Protein AF-A0A356K7U1-F1 (afdb_monomer_lite)

pLDDT: mean 91.77, std 4.86, range [72.25, 97.62]

Structure (mmCIF, N/CA/C/O backbone):
data_AF-A0A356K7U1-F1
#
_entry.id   AF-A0A356K7U1-F1
#
loop_
_atom_site.group_PDB
_atom_site.id
_atom_site.type_symbol
_atom_site.label_atom_id
_atom_site.label_alt_id
_atom_site.label_comp_id
_atom_site.label_asym_id
_atom_site.label_entity_id
_atom_site.label_seq_id
_atom_site.pdbx_PDB_ins_code
_atom_site.Cartn_x
_atom_site.Cartn_y
_atom_site.Cartn_z
_atom_site.occupancy
_atom_site.B_iso_or_equiv
_atom_site.auth_seq_id
_atom_site.auth_comp_id
_atom_site.auth_asym_id
_atom_site.auth_atom_id
_atom_site.pdbx_PDB_model_num
ATOM 1 N N . ILE A 1 1 ? -11.050 -0.634 -0.563 1.00 94.56 1 ILE A N 1
ATOM 2 C CA . ILE A 1 1 ? -11.035 -0.951 -2.022 1.00 94.56 1 ILE A CA 1
ATOM 3 C C . ILE A 1 1 ? -11.910 -2.180 -2.246 1.00 94.56 1 ILE A C 1
ATOM 5 O O . ILE A 1 1 ? -11.515 -3.260 -1.832 1.00 94.56 1 ILE A O 1
ATOM 9 N N . LYS A 1 2 ? -13.056 -2.056 -2.936 1.00 96.31 2 LYS A N 1
ATOM 10 C CA . LYS A 1 2 ? -14.108 -3.102 -2.965 1.00 96.31 2 LYS A CA 1
ATOM 11 C C . LYS A 1 2 ? -13.616 -4.540 -3.184 1.00 96.31 2 LYS A C 1
ATOM 13 O O . LYS A 1 2 ? -14.023 -5.429 -2.451 1.00 96.31 2 LYS A O 1
ATOM 18 N N . VAL A 1 3 ? -12.764 -4.782 -4.189 1.00 96.88 3 VAL A N 1
ATOM 19 C CA . VAL A 1 3 ? -12.283 -6.146 -4.490 1.00 96.88 3 VAL A CA 1
ATOM 20 C C . VAL A 1 3 ? -11.383 -6.706 -3.384 1.00 96.88 3 VAL A C 1
ATOM 22 O O . VAL A 1 3 ? -11.481 -7.885 -3.063 1.00 96.88 3 VAL A O 1
ATOM 25 N N . ILE A 1 4 ? -10.555 -5.859 -2.768 1.00 96.06 4 ILE A N 1
ATOM 26 C CA . ILE A 1 4 ? -9.687 -6.236 -1.649 1.00 96.06 4 ILE A CA 1
ATOM 27 C C . ILE A 1 4 ? -10.552 -6.494 -0.416 1.00 96.06 4 ILE A C 1
ATOM 29 O O . ILE A 1 4 ? -10.455 -7.563 0.174 1.00 96.06 4 ILE A O 1
ATOM 33 N N . ASP A 1 5 ? -11.458 -5.571 -0.092 1.00 95.75 5 ASP A N 1
ATOM 34 C CA . ASP A 1 5 ? -12.291 -5.649 1.113 1.00 95.75 5 ASP A CA 1
ATOM 35 C C . ASP A 1 5 ? -13.214 -6.881 1.095 1.00 95.75 5 ASP A C 1
ATOM 37 O O . ASP A 1 5 ? -13.492 -7.457 2.143 1.00 95.75 5 ASP A O 1
ATOM 41 N N . LEU A 1 6 ? -13.669 -7.304 -0.092 1.00 97.06 6 LEU A N 1
ATOM 42 C CA . LEU A 1 6 ? -14.562 -8.454 -0.255 1.00 97.06 6 LEU A CA 1
ATOM 43 C C . LEU A 1 6 ? -13.825 -9.799 -0.340 1.00 97.06 6 LEU A C 1
ATOM 45 O O . LEU A 1 6 ? -14.254 -10.764 0.286 1.00 97.06 6 LEU A O 1
ATOM 49 N N . ILE A 1 7 ? -12.769 -9.896 -1.156 1.00 97.62 7 ILE A N 1
ATOM 50 C CA . ILE A 1 7 ? -12.162 -11.191 -1.524 1.00 97.62 7 ILE A CA 1
ATOM 51 C C . ILE A 1 7 ? -10.928 -11.512 -0.679 1.00 97.62 7 ILE A C 1
ATOM 53 O O . ILE A 1 7 ? -10.669 -12.677 -0.384 1.00 97.62 7 ILE A O 1
ATOM 57 N N . CYS A 1 8 ? -10.151 -10.498 -0.299 1.00 95.75 8 CYS A N 1
ATOM 58 C CA . CYS A 1 8 ? -8.898 -10.671 0.431 1.00 95.75 8 CYS A CA 1
ATOM 59 C C . CYS A 1 8 ? -8.704 -9.528 1.443 1.00 95.75 8 CYS A C 1
ATOM 61 O O . CYS A 1 8 ? -7.806 -8.695 1.268 1.00 95.75 8 CYS A O 1
ATOM 63 N N . PRO A 1 9 ? -9.554 -9.455 2.485 1.00 95.38 9 PRO A N 1
ATOM 64 C CA . PRO A 1 9 ? -9.522 -8.359 3.443 1.00 95.38 9 PRO A CA 1
ATOM 65 C C . PRO A 1 9 ? -8.203 -8.330 4.219 1.00 95.38 9 PRO A C 1
ATOM 67 O O . PRO A 1 9 ? -7.623 -9.364 4.558 1.00 95.38 9 PRO A O 1
ATOM 70 N N . PHE A 1 10 ? -7.731 -7.126 4.534 1.00 94.94 10 PHE A N 1
ATOM 71 C CA . PHE A 1 10 ? -6.497 -6.942 5.291 1.00 94.94 10 PHE A CA 1
ATOM 72 C C . PHE A 1 10 ? -6.761 -7.030 6.792 1.00 94.94 10 PHE A C 1
ATOM 74 O O . PHE A 1 10 ? -7.562 -6.278 7.347 1.00 94.94 10 PHE A O 1
ATOM 81 N N . ALA A 1 11 ? -6.041 -7.919 7.474 1.00 95.19 11 ALA A N 1
ATOM 82 C CA . ALA A 1 11 ? -6.038 -7.950 8.930 1.00 95.19 11 ALA A CA 1
ATOM 83 C C . ALA A 1 11 ? -5.271 -6.738 9.483 1.00 95.19 11 ALA A C 1
ATOM 85 O O . ALA A 1 11 ? -4.138 -6.466 9.075 1.00 95.19 11 ALA A O 1
ATOM 86 N N . ARG A 1 12 ? -5.857 -6.019 10.447 1.00 92.56 12 ARG A N 1
ATOM 87 C CA . ARG A 1 12 ? -5.190 -4.893 11.118 1.00 92.56 12 ARG A CA 1
ATOM 88 C C . ARG A 1 12 ? -3.918 -5.379 11.825 1.00 92.56 12 ARG A C 1
ATOM 90 O O . ARG A 1 12 ? -3.973 -6.314 12.615 1.00 92.56 12 ARG A O 1
ATOM 97 N N . GLY A 1 13 ? -2.781 -4.741 11.541 1.00 93.62 13 GLY A N 1
ATOM 98 C CA . GLY A 1 13 ? -1.464 -5.155 12.053 1.00 93.62 13 GLY A CA 1
ATOM 99 C C . GLY A 1 13 ? -0.867 -6.386 11.356 1.00 93.62 13 GLY A C 1
ATOM 100 O O . GLY A 1 13 ? 0.214 -6.836 11.730 1.00 93.62 13 GLY A O 1
ATOM 101 N N . GLY A 1 14 ? -1.550 -6.928 10.345 1.00 95.00 14 GLY A N 1
ATOM 102 C CA . GLY A 1 14 ? -1.053 -8.021 9.519 1.00 95.00 14 GLY A CA 1
ATOM 103 C C . GLY A 1 14 ? -0.018 -7.572 8.488 1.00 95.00 14 GLY A C 1
ATOM 104 O O . GLY A 1 14 ? 0.237 -6.385 8.287 1.00 95.00 14 GLY A O 1
ATOM 105 N N . LYS A 1 15 ? 0.568 -8.557 7.802 1.00 95.88 15 LYS A N 1
ATOM 106 C CA . LYS A 1 15 ? 1.474 -8.349 6.668 1.00 95.88 15 LYS A CA 1
ATOM 107 C C . LYS A 1 15 ? 0.766 -8.769 5.386 1.00 95.88 15 LYS A C 1
ATOM 109 O O . LYS A 1 15 ? 0.121 -9.813 5.360 1.00 95.88 15 LYS A O 1
ATOM 114 N N . VAL A 1 16 ? 0.912 -7.973 4.333 1.00 94.50 16 VAL A N 1
ATOM 115 C CA . VAL A 1 16 ? 0.277 -8.203 3.030 1.00 94.50 16 VAL A CA 1
ATOM 116 C C . VAL A 1 16 ? 1.325 -8.039 1.934 1.00 94.50 16 VAL A C 1
ATOM 118 O O . VAL A 1 16 ? 2.175 -7.155 2.021 1.00 94.50 16 VAL A O 1
ATOM 121 N N . GLY A 1 17 ? 1.266 -8.889 0.907 1.00 94.44 17 GLY A N 1
ATOM 122 C CA . GLY A 1 17 ? 2.089 -8.769 -0.295 1.00 94.44 17 GLY A CA 1
ATOM 123 C C . GLY A 1 17 ? 1.263 -8.305 -1.491 1.00 94.44 17 GLY A C 1
ATOM 124 O O . GLY A 1 17 ? 0.221 -8.888 -1.784 1.00 94.44 17 GLY A O 1
ATOM 125 N N . LEU A 1 18 ? 1.741 -7.280 -2.197 1.00 93.69 18 LEU A N 1
ATOM 126 C CA . LEU A 1 18 ? 1.169 -6.828 -3.464 1.00 93.69 18 LEU A CA 1
ATOM 127 C C . LEU A 1 18 ? 2.018 -7.374 -4.619 1.00 93.69 18 LEU A C 1
ATOM 129 O O . LEU A 1 18 ? 3.106 -6.872 -4.895 1.00 93.69 18 LEU A O 1
ATOM 133 N N . PHE A 1 19 ? 1.527 -8.414 -5.290 1.00 93.81 19 PHE A N 1
ATOM 134 C CA . PHE A 1 19 ? 2.245 -9.090 -6.372 1.00 93.81 19 PHE A CA 1
ATOM 135 C C . PHE A 1 19 ? 1.754 -8.629 -7.748 1.00 93.81 19 PHE A C 1
ATOM 137 O O . PHE A 1 19 ? 0.568 -8.376 -7.945 1.00 93.81 19 PHE A O 1
ATOM 144 N N . GLY A 1 20 ? 2.663 -8.536 -8.722 1.00 92.44 20 GLY A N 1
ATOM 145 C CA . GLY A 1 20 ? 2.317 -8.192 -10.103 1.00 92.44 20 GLY A CA 1
ATOM 146 C C . GLY A 1 20 ? 3.516 -7.766 -10.957 1.00 92.44 20 GLY A C 1
ATOM 147 O O . GLY A 1 20 ? 4.607 -7.528 -10.440 1.00 92.44 20 GLY A O 1
ATOM 148 N N . GLY A 1 21 ? 3.310 -7.626 -12.269 1.00 89.25 21 GLY A N 1
ATOM 149 C CA . GLY A 1 21 ? 4.334 -7.227 -13.248 1.00 89.25 21 GLY A CA 1
ATOM 150 C C . GLY A 1 21 ? 4.488 -5.711 -13.436 1.00 89.25 21 GLY A C 1
ATOM 151 O O . GLY A 1 21 ? 3.951 -4.909 -12.669 1.00 89.25 21 GLY A O 1
ATOM 152 N N . ALA A 1 22 ? 5.240 -5.295 -14.454 1.00 88.44 22 ALA A N 1
ATOM 153 C CA . ALA A 1 22 ? 5.288 -3.892 -14.869 1.00 88.44 22 ALA A CA 1
ATOM 154 C C . ALA A 1 22 ? 3.941 -3.468 -15.486 1.00 88.44 22 ALA A C 1
ATOM 156 O O . ALA A 1 22 ? 3.302 -4.259 -16.172 1.00 88.44 22 ALA A O 1
ATOM 157 N N . GLY A 1 23 ? 3.495 -2.236 -15.229 1.00 88.50 23 GLY A N 1
ATOM 158 C CA . GLY A 1 23 ? 2.280 -1.679 -15.843 1.00 88.50 23 GLY A CA 1
ATOM 159 C C . GLY A 1 23 ? 0.940 -2.172 -15.278 1.00 88.50 23 GLY A C 1
ATOM 160 O O . GLY A 1 23 ? -0.097 -1.669 -15.687 1.00 88.50 23 GLY A O 1
ATOM 161 N N . VAL A 1 24 ? 0.926 -3.087 -14.301 1.00 93.81 24 VAL A N 1
ATOM 162 C CA . VAL A 1 24 ? -0.327 -3.617 -13.709 1.00 93.81 24 VAL A CA 1
ATOM 163 C C . VAL A 1 24 ? -0.923 -2.734 -12.601 1.00 93.81 24 VAL A C 1
ATOM 165 O O . VAL A 1 24 ? -1.851 -3.142 -11.916 1.00 93.81 24 VAL A O 1
ATOM 168 N N . GLY A 1 25 ? -0.370 -1.536 -12.387 1.00 91.38 25 GLY A N 1
ATOM 169 C CA . GLY A 1 25 ? -0.929 -0.553 -11.455 1.00 91.38 25 GLY A CA 1
ATOM 170 C C . GLY A 1 25 ? -0.524 -0.694 -9.983 1.00 91.38 25 GLY A C 1
ATOM 171 O O . GLY A 1 25 ? -1.132 -0.033 -9.150 1.00 91.38 25 GLY A O 1
ATOM 172 N N . LYS A 1 26 ? 0.512 -1.479 -9.639 1.00 92.06 26 LYS A N 1
ATOM 173 C CA . LYS A 1 26 ? 0.949 -1.683 -8.237 1.00 92.06 26 LYS A CA 1
ATOM 174 C C . LYS A 1 26 ? 1.163 -0.373 -7.465 1.00 92.06 26 LYS A C 1
ATOM 176 O O . LYS A 1 26 ? 0.625 -0.207 -6.376 1.00 92.06 26 LYS A O 1
ATOM 181 N N . THR A 1 27 ? 1.907 0.562 -8.053 1.00 89.06 27 THR A N 1
ATOM 182 C CA . THR A 1 27 ? 2.220 1.873 -7.462 1.00 89.06 27 THR A CA 1
ATOM 183 C C . THR A 1 27 ? 0.949 2.684 -7.201 1.00 89.06 27 THR A C 1
ATOM 185 O O . THR A 1 27 ? 0.771 3.226 -6.117 1.00 89.06 27 THR A O 1
ATOM 188 N N . ILE A 1 28 ? 0.009 2.683 -8.152 1.00 91.69 28 ILE A N 1
ATOM 189 C CA . ILE A 1 28 ? -1.280 3.376 -8.023 1.00 91.69 28 ILE A CA 1
ATOM 190 C C . ILE A 1 28 ? -2.150 2.730 -6.940 1.00 91.69 28 ILE A C 1
ATOM 192 O O . ILE A 1 28 ? -2.741 3.434 -6.126 1.00 91.69 28 ILE A O 1
ATOM 196 N N . THR A 1 29 ? -2.204 1.395 -6.876 1.00 93.94 29 THR A N 1
ATOM 197 C CA . THR A 1 29 ? -2.923 0.691 -5.802 1.00 93.94 29 THR A CA 1
ATOM 198 C C . THR A 1 29 ? -2.337 1.023 -4.430 1.00 93.94 29 THR A C 1
ATOM 200 O O . THR A 1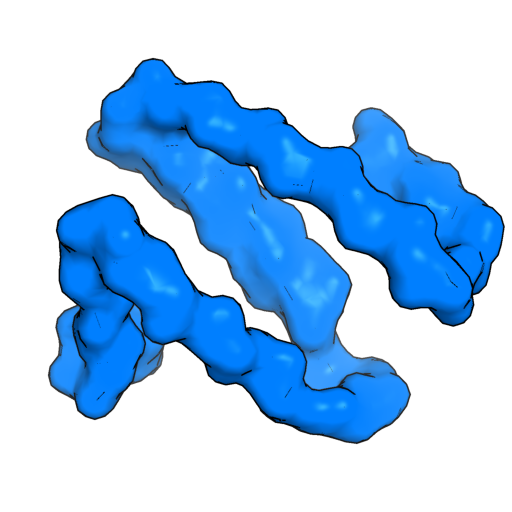 29 ? -3.088 1.205 -3.475 1.00 93.94 29 THR A O 1
ATOM 203 N N . MET A 1 30 ? -1.012 1.145 -4.322 1.00 92.50 30 MET A N 1
ATOM 204 C CA . MET A 1 30 ? -0.350 1.524 -3.075 1.00 92.50 30 MET A CA 1
ATOM 205 C C . MET A 1 30 ? -0.685 2.959 -2.649 1.00 92.50 30 MET A C 1
ATOM 207 O O . MET A 1 30 ? -1.008 3.184 -1.485 1.00 92.50 30 MET A O 1
ATOM 211 N N . LEU A 1 31 ? -0.674 3.910 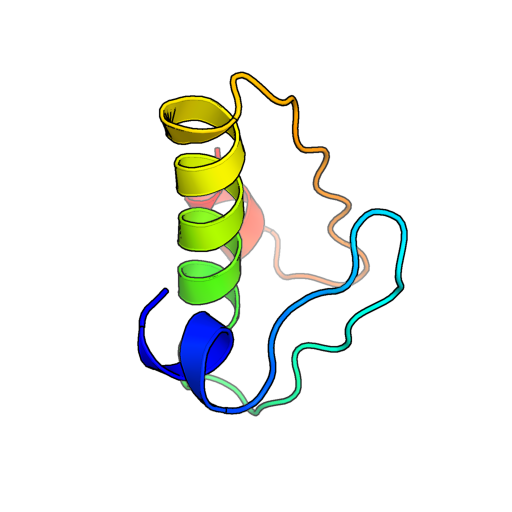-3.586 1.00 92.56 31 LEU A N 1
ATOM 212 C CA . LEU A 1 31 ? -1.079 5.297 -3.332 1.00 92.56 31 LEU A CA 1
ATOM 213 C C . LEU A 1 31 ? -2.542 5.391 -2.874 1.00 92.56 31 LEU A C 1
ATOM 215 O O . LEU A 1 31 ? -2.848 6.106 -1.922 1.00 92.56 31 LEU A O 1
ATOM 219 N N . GLU A 1 32 ? -3.438 4.618 -3.489 1.00 95.06 32 GLU A N 1
ATOM 220 C CA . GLU A 1 32 ? -4.851 4.582 -3.099 1.00 95.06 32 GLU A CA 1
ATOM 221 C C . GLU A 1 32 ? -5.051 3.983 -1.697 1.00 95.06 32 GLU A C 1
ATOM 223 O O . GLU A 1 32 ? -5.903 4.441 -0.935 1.00 95.06 32 GLU A O 1
ATOM 228 N N . LEU A 1 33 ? -4.238 2.995 -1.306 1.00 94.69 33 LEU A N 1
ATOM 229 C CA . LEU A 1 33 ? -4.233 2.479 0.067 1.00 94.69 33 LEU A CA 1
ATOM 230 C C . LEU A 1 33 ? -3.771 3.543 1.071 1.00 94.69 33 LEU A C 1
ATOM 232 O O . LEU A 1 33 ? -4.428 3.729 2.094 1.00 94.69 33 LEU A O 1
ATOM 236 N N . ILE A 1 34 ? -2.691 4.271 0.769 1.00 93.88 34 ILE A N 1
ATOM 237 C CA . ILE A 1 34 ? -2.189 5.373 1.609 1.00 93.88 34 ILE A CA 1
ATOM 238 C C . ILE A 1 34 ? -3.270 6.448 1.788 1.00 93.88 34 ILE A C 1
ATOM 240 O O . ILE A 1 34 ? -3.553 6.864 2.915 1.00 93.88 34 ILE A O 1
ATOM 244 N N . ARG A 1 35 ? -3.912 6.857 0.687 1.00 94.81 35 ARG A N 1
ATOM 245 C CA . ARG A 1 35 ? -5.000 7.843 0.689 1.00 94.81 35 ARG A CA 1
ATOM 246 C C . ARG A 1 35 ? -6.176 7.391 1.553 1.00 94.81 35 ARG A C 1
ATOM 248 O O . ARG A 1 35 ? -6.635 8.164 2.389 1.00 94.81 35 ARG A O 1
ATOM 255 N N . ASN A 1 36 ? -6.644 6.155 1.390 1.00 95.31 36 ASN A N 1
ATOM 256 C CA . ASN A 1 36 ? -7.790 5.648 2.148 1.00 95.31 36 ASN A CA 1
ATOM 257 C C . ASN A 1 36 ? -7.471 5.489 3.642 1.00 95.31 36 ASN A C 1
ATOM 259 O O . ASN A 1 36 ? -8.311 5.814 4.475 1.00 95.31 36 ASN A O 1
ATOM 263 N N . ILE A 1 37 ? -6.242 5.106 4.009 1.00 94.31 37 ILE A N 1
ATOM 264 C CA . ILE A 1 37 ? -5.809 5.091 5.418 1.00 94.31 37 ILE A CA 1
ATOM 265 C C . ILE A 1 37 ? -5.847 6.501 6.024 1.00 94.31 37 ILE A C 1
ATOM 267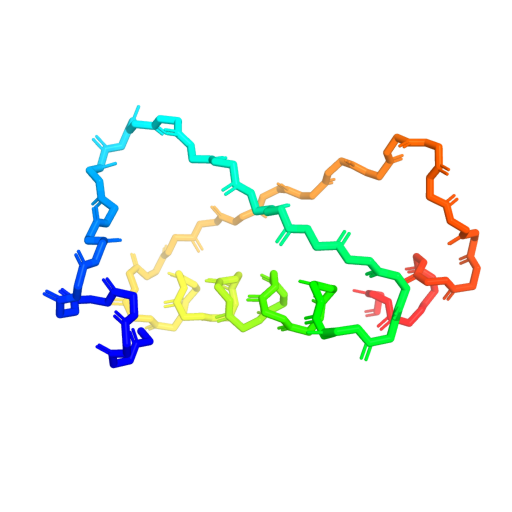 O O . ILE A 1 37 ? -6.327 6.672 7.148 1.00 94.31 37 ILE A O 1
ATOM 271 N N . ALA A 1 38 ? -5.377 7.511 5.290 1.00 94.81 38 ALA A N 1
ATOM 272 C CA . ALA A 1 38 ? -5.387 8.892 5.764 1.00 94.81 38 ALA A CA 1
ATOM 273 C C . ALA A 1 38 ? -6.813 9.457 5.894 1.00 94.81 38 ALA A C 1
ATOM 275 O O . ALA A 1 38 ? -7.133 10.090 6.900 1.00 94.81 38 ALA A O 1
ATOM 276 N N . VAL A 1 39 ? -7.676 9.210 4.902 1.00 95.00 39 VAL A N 1
ATOM 277 C CA . VAL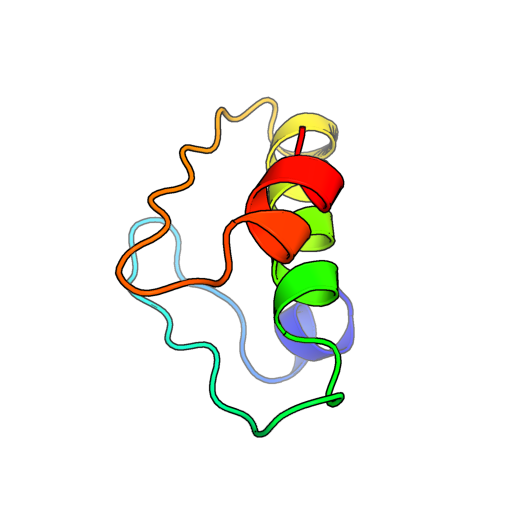 A 1 39 ? -9.032 9.783 4.838 1.00 95.00 39 VAL A CA 1
ATOM 278 C C . VAL A 1 39 ? -10.026 9.032 5.727 1.00 95.00 39 VAL A C 1
ATOM 280 O O . VAL A 1 39 ? -10.771 9.668 6.467 1.00 95.00 39 VAL A O 1
ATOM 283 N N . GLU A 1 40 ? -10.052 7.699 5.679 1.00 93.38 40 GLU A N 1
ATOM 284 C CA . GLU A 1 40 ? -11.088 6.896 6.350 1.00 93.38 40 GLU A CA 1
ATOM 285 C C . GLU A 1 40 ? -10.700 6.482 7.774 1.00 93.38 40 GLU A C 1
ATOM 287 O O . GLU A 1 40 ? -11.566 6.311 8.631 1.00 93.38 40 GLU A O 1
ATOM 292 N N . HIS A 1 41 ? -9.402 6.331 8.047 1.00 91.25 41 HIS A N 1
ATOM 293 C CA . HIS A 1 41 ? -8.908 5.842 9.337 1.00 91.25 41 HIS A CA 1
ATOM 294 C C . HIS A 1 41 ? -8.107 6.883 10.127 1.00 91.25 41 HIS A C 1
ATOM 296 O O . HIS A 1 41 ? -7.624 6.565 11.216 1.00 91.25 41 HIS A O 1
ATOM 302 N N . SER A 1 42 ? -7.942 8.100 9.586 1.00 92.00 42 SER A N 1
ATOM 303 C CA . SER A 1 42 ? -7.080 9.154 10.150 1.00 92.00 42 SER A CA 1
ATOM 304 C C . SER A 1 42 ? -5.676 8.644 10.511 1.00 92.00 42 SER A C 1
ATOM 306 O O . SER A 1 42 ? -5.061 9.086 11.482 1.00 92.00 42 SER A O 1
ATOM 308 N N . GLY A 1 43 ? -5.192 7.655 9.756 1.00 92.12 43 GLY A N 1
ATOM 309 C CA . GLY A 1 43 ? -3.915 6.999 9.986 1.00 92.12 43 GLY A CA 1
ATOM 310 C C . GLY A 1 43 ? -2.777 7.673 9.229 1.00 92.12 43 GLY A C 1
ATOM 311 O O . GLY A 1 43 ? -2.982 8.370 8.238 1.00 92.12 43 GLY A O 1
ATOM 312 N N . LEU A 1 44 ? -1.552 7.409 9.675 1.00 93.94 44 LEU A N 1
ATOM 313 C CA . LEU A 1 44 ? -0.340 7.776 8.950 1.00 93.94 44 LEU A CA 1
ATOM 314 C C . LEU A 1 44 ? 0.182 6.562 8.182 1.00 93.94 44 LEU A C 1
ATOM 316 O O . LEU A 1 44 ? 0.120 5.434 8.672 1.00 93.94 44 LEU A O 1
ATOM 320 N N . SER A 1 45 ? 0.722 6.805 6.991 1.00 93.19 45 SER A N 1
ATOM 321 C CA . SER A 1 45 ? 1.384 5.785 6.177 1.00 93.19 45 SER A CA 1
ATOM 322 C C . SER A 1 45 ? 2.836 6.176 5.932 1.00 93.19 45 SER A C 1
ATOM 324 O O . SER A 1 45 ? 3.139 7.349 5.735 1.00 93.19 45 SER A O 1
ATOM 326 N N . VAL A 1 46 ? 3.728 5.187 5.921 1.00 93.81 46 VAL A N 1
ATOM 327 C CA . VAL A 1 46 ? 5.150 5.369 5.610 1.00 93.81 46 VAL A CA 1
ATOM 328 C C . VAL A 1 46 ? 5.487 4.505 4.404 1.00 93.81 46 VAL A C 1
ATOM 330 O O . VAL A 1 46 ? 5.212 3.306 4.404 1.00 93.81 46 VAL A O 1
ATOM 333 N N . PHE A 1 47 ? 6.085 5.115 3.383 1.00 91.94 47 PHE A N 1
ATOM 334 C CA . PHE A 1 47 ? 6.586 4.417 2.204 1.00 91.94 47 PHE A CA 1
ATOM 335 C C . PHE A 1 47 ? 8.110 4.287 2.272 1.00 91.94 47 PHE A C 1
ATOM 337 O O . PHE A 1 47 ? 8.809 5.253 2.570 1.00 91.94 47 PHE A O 1
ATOM 344 N N . ALA A 1 48 ? 8.620 3.095 1.971 1.00 92.69 48 ALA A N 1
ATOM 345 C CA . ALA A 1 48 ? 10.046 2.826 1.835 1.00 92.69 48 ALA A CA 1
ATOM 346 C C . ALA A 1 48 ? 10.310 2.239 0.442 1.00 92.69 48 ALA A C 1
ATOM 348 O O . ALA A 1 48 ? 10.028 1.067 0.193 1.00 92.69 48 ALA A O 1
ATOM 349 N N . GLY A 1 49 ? 10.835 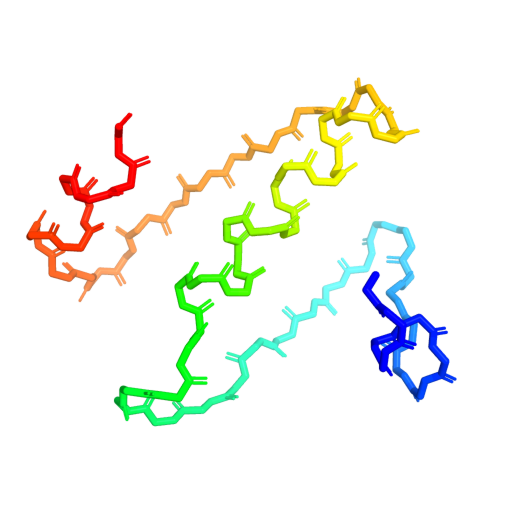3.060 -0.469 1.00 90.75 49 GLY A N 1
ATOM 350 C CA . GLY A 1 49 ? 11.191 2.637 -1.823 1.00 90.75 49 GLY A CA 1
ATOM 351 C C . GLY A 1 49 ? 12.560 1.960 -1.850 1.00 90.75 49 GLY A C 1
ATOM 352 O O . GLY A 1 49 ? 13.582 2.641 -1.811 1.00 90.75 49 GLY A O 1
ATOM 353 N N . VAL A 1 50 ? 12.595 0.628 -1.925 1.00 92.50 50 VAL A N 1
ATOM 354 C CA . VAL A 1 50 ? 13.842 -0.153 -1.996 1.00 92.50 50 VAL A CA 1
ATOM 355 C C . VAL A 1 50 ? 14.027 -0.682 -3.414 1.00 92.50 50 VAL A C 1
ATOM 357 O O . VAL A 1 50 ? 13.263 -1.529 -3.858 1.00 92.50 50 VAL A O 1
ATOM 360 N N . GLY A 1 51 ? 15.048 -0.195 -4.124 1.00 90.50 51 GLY A N 1
ATOM 361 C CA . GLY A 1 51 ? 15.335 -0.626 -5.500 1.00 90.50 51 GLY A CA 1
ATOM 362 C C . GLY A 1 51 ? 14.336 -0.126 -6.553 1.00 90.50 51 GLY A C 1
ATOM 363 O O . GLY A 1 51 ? 14.386 -0.575 -7.696 1.00 90.50 51 GLY A O 1
ATOM 364 N N . GLU A 1 52 ? 13.452 0.804 -6.183 1.00 87.31 52 GLU A N 1
ATOM 365 C CA . GLU A 1 52 ? 12.484 1.424 -7.090 1.00 87.31 52 GLU A CA 1
ATOM 366 C C . GLU A 1 52 ? 13.128 2.506 -7.963 1.00 87.31 52 GLU A C 1
ATOM 368 O O . GLU A 1 52 ? 14.180 3.071 -7.644 1.00 87.31 52 GLU A O 1
ATOM 373 N N . ARG A 1 53 ? 12.489 2.824 -9.093 1.00 85.69 53 ARG A N 1
ATOM 374 C CA . ARG A 1 53 ? 12.998 3.862 -9.997 1.00 85.69 53 ARG A CA 1
ATOM 375 C C . ARG A 1 53 ? 12.819 5.246 -9.381 1.00 85.69 53 ARG A C 1
ATOM 377 O O . ARG A 1 53 ? 11.720 5.599 -8.969 1.00 85.69 53 ARG A O 1
ATOM 384 N N . THR A 1 54 ? 13.844 6.094 -9.469 1.00 88.50 54 THR A N 1
ATOM 385 C CA . THR A 1 54 ? 13.782 7.492 -9.001 1.00 88.50 54 THR A CA 1
ATOM 386 C C . THR A 1 54 ? 12.606 8.271 -9.593 1.00 88.50 54 THR A C 1
ATOM 388 O O . THR A 1 54 ? 11.971 9.037 -8.880 1.00 88.50 54 THR A O 1
ATOM 391 N N . ARG A 1 55 ? 12.266 8.046 -10.873 1.00 86.25 55 ARG A N 1
ATOM 392 C CA . ARG A 1 55 ? 11.090 8.668 -11.506 1.00 86.25 55 ARG A CA 1
ATOM 393 C C . ARG A 1 55 ? 9.790 8.281 -10.799 1.00 86.25 55 ARG A C 1
ATOM 395 O O . ARG A 1 55 ? 8.970 9.145 -10.549 1.00 86.25 55 ARG A O 1
ATOM 402 N N . GLU A 1 56 ? 9.628 7.005 -10.456 1.00 81.12 56 GLU A N 1
ATOM 403 C CA . GLU A 1 56 ? 8.435 6.525 -9.749 1.00 81.12 56 GLU A CA 1
ATOM 404 C C . GLU A 1 56 ? 8.358 7.117 -8.337 1.00 81.12 56 GLU A C 1
ATOM 406 O O . GLU A 1 56 ? 7.264 7.396 -7.870 1.00 81.12 56 GLU A O 1
ATOM 411 N N . GLY A 1 57 ? 9.509 7.370 -7.697 1.00 83.00 57 GLY A N 1
ATOM 412 C CA . GLY A 1 57 ? 9.594 8.112 -6.435 1.00 83.00 57 GLY A CA 1
ATOM 413 C C . GLY A 1 57 ? 9.248 9.600 -6.566 1.00 83.00 57 GLY A C 1
ATOM 414 O O . GLY A 1 57 ? 8.600 10.144 -5.681 1.00 83.00 57 GLY A O 1
ATOM 415 N N . ASN A 1 58 ? 9.631 10.251 -7.669 1.00 85.38 58 ASN A N 1
ATOM 416 C CA . ASN A 1 58 ? 9.228 11.630 -7.965 1.00 85.38 58 ASN A CA 1
ATOM 417 C C . ASN A 1 58 ? 7.723 11.736 -8.236 1.00 85.38 58 ASN A C 1
ATOM 419 O O . ASN A 1 58 ? 7.093 12.667 -7.764 1.00 85.38 58 ASN A O 1
ATOM 423 N N . ASP A 1 59 ? 7.149 10.768 -8.954 1.00 81.31 59 ASP A N 1
ATOM 424 C CA . ASP A 1 59 ? 5.699 10.682 -9.184 1.00 81.31 59 ASP A CA 1
ATOM 425 C C . ASP A 1 59 ? 4.921 10.377 -7.878 1.00 81.31 59 ASP A C 1
ATOM 427 O O . ASP A 1 59 ? 3.695 10.468 -7.846 1.00 81.31 59 ASP A O 1
ATOM 431 N N . PHE A 1 60 ? 5.629 9.983 -6.811 1.00 76.69 60 PHE A N 1
ATOM 432 C CA . PHE A 1 60 ? 5.094 9.649 -5.488 1.00 76.69 60 PHE A CA 1
ATOM 433 C C . PHE A 1 60 ? 5.061 10.839 -4.512 1.00 76.69 60 PHE A C 1
ATOM 435 O O . PHE A 1 60 ? 4.388 10.737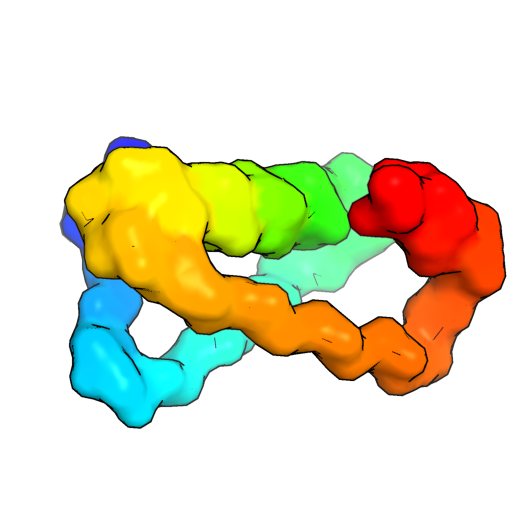 -3.484 1.00 76.69 60 PHE A O 1
ATOM 442 N N . TYR A 1 61 ? 5.828 11.901 -4.790 1.00 72.25 61 TYR A N 1
ATOM 443 C CA . TYR A 1 61 ? 5.928 13.124 -3.981 1.00 72.25 61 TYR A CA 1
ATOM 444 C C . TYR A 1 61 ? 4.910 14.167 -4.449 1.00 72.25 61 TYR A C 1
ATOM 446 O O . TYR A 1 61 ? 4.209 14.722 -3.573 1.00 72.25 61 TYR A O 1
#

Foldseek 3Di:
DVVCCPPPDDDVVDDDDDDDDPPPCSLVVVLVVQVCCCPVVVDHDDDDDDPDDVVSVVVVD

Sequence (61 aa):
IKVIDLICPFARGGKVGLFGGAGVGKTITMLELIRNIAVEHSGLSVFAGVGERTREGNDFY

Radius of gyration: 12.51 Å; chains: 1; bounding box: 30×24×28 Å

Secondary structure (DSSP, 8-state):
-HHHHHHSPPPTT--------TTSSHHHHHHHHHHHHHHHH--------SS--HHHHHTT-